Protein AF-U3QCD6-F1 (afdb_monomer)

Secondary structure (DSSP, 8-state):
-HHHHHHHHHHHHHHHHHHHIIIIITGGGTTTTT----GGGHHHHHS-EETTS-HHHHHHHHHHHHHHHHHHHT-SSHHHHHHHHHHHHHHHHHHHHHTHHHHT-SEE-GGGS-HHHHHHHHHHHHHHHHHHHHHHHHHTT----HHHHHHHHHHHHHHHHHHHHHHHHT--

Sequence (172 aa):
MNLIKNFIISIFYIFFLCLIQISILNPLFFLLLGCYSYIYILFILIYPYNENENKFIFLFLSFLIGWVIDHCMNLGGIHAFSSTLSAFLRSKFLQFFDGKNFINRNDFSIYELPFLRKMLYIFSLVFIHHFCLLILEILKGAPLNRILLLRTIFSSIFTTILCIIYFFFKKN

Nearest PDB structures (foldseek):
  8c02-assembly1_A  TM=1.778E-01  e=8.328E+00  Homo sapiens

Structure (mmCIF, N/CA/C/O backbone):
data_AF-U3QCD6-F1
#
_entry.id   AF-U3QCD6-F1
#
loop_
_atom_site.group_PDB
_atom_site.id
_atom_site.type_symbol
_atom_site.label_atom_id
_atom_site.label_alt_id
_atom_site.label_comp_id
_atom_site.label_asym_id
_atom_site.label_entity_id
_atom_site.label_seq_id
_atom_site.pdbx_PDB_ins_code
_atom_site.Cartn_x
_atom_site.Cartn_y
_atom_site.Cartn_z
_atom_site.occupancy
_atom_site.B_iso_or_equiv
_atom_site.auth_seq_id
_atom_site.auth_comp_id
_atom_site.auth_asym_id
_atom_site.auth_atom_id
_atom_site.pdbx_PDB_model_num
ATOM 1 N N . MET A 1 1 ? -28.744 -0.052 7.959 1.00 48.56 1 MET A N 1
ATOM 2 C CA . MET A 1 1 ? -28.478 1.340 7.519 1.00 48.56 1 MET A CA 1
ATOM 3 C C . MET A 1 1 ? -26.996 1.735 7.612 1.00 48.56 1 MET A C 1
ATOM 5 O O . MET A 1 1 ? -26.518 2.404 6.706 1.00 48.56 1 MET A O 1
ATOM 9 N N . ASN A 1 2 ? -26.234 1.263 8.613 1.00 70.81 2 ASN A N 1
ATOM 10 C CA . ASN A 1 2 ? -24.800 1.592 8.753 1.00 70.81 2 ASN A CA 1
ATOM 11 C C . ASN A 1 2 ? -23.882 0.987 7.670 1.00 70.81 2 ASN A C 1
ATOM 13 O O . ASN A 1 2 ? -22.928 1.637 7.258 1.00 70.81 2 ASN A O 1
ATOM 17 N N . LEU A 1 3 ? -24.179 -0.214 7.158 1.00 73.06 3 LEU A N 1
ATOM 18 C CA . LEU A 1 3 ? -23.292 -0.901 6.205 1.00 73.06 3 LEU A CA 1
ATOM 19 C C . LEU A 1 3 ? -23.226 -0.205 4.834 1.00 73.06 3 LEU A C 1
ATOM 21 O O . LEU A 1 3 ? -22.137 0.044 4.329 1.00 73.06 3 LEU A O 1
ATOM 25 N N . ILE A 1 4 ? -24.378 0.179 4.269 1.00 80.88 4 ILE A N 1
ATOM 26 C CA . ILE A 1 4 ? -24.452 0.903 2.984 1.00 80.88 4 ILE A CA 1
ATOM 27 C C . ILE A 1 4 ? -23.740 2.256 3.093 1.00 80.88 4 ILE A C 1
ATOM 29 O O . ILE A 1 4 ? -22.954 2.616 2.222 1.00 80.88 4 ILE A O 1
ATOM 33 N N . LYS A 1 5 ? -23.953 2.979 4.200 1.00 85.12 5 LYS A N 1
ATOM 34 C CA . LYS A 1 5 ? -23.265 4.246 4.471 1.00 85.12 5 LYS A CA 1
ATOM 35 C C . LYS A 1 5 ? -21.741 4.061 4.514 1.00 85.12 5 LYS A C 1
ATOM 37 O O . LYS A 1 5 ? -21.028 4.791 3.833 1.00 85.12 5 LYS A O 1
ATOM 42 N N . ASN A 1 6 ? -21.246 3.068 5.256 1.00 84.81 6 ASN A N 1
ATOM 43 C CA . ASN A 1 6 ? -19.809 2.786 5.366 1.00 84.81 6 ASN A CA 1
ATOM 44 C C . ASN A 1 6 ? -19.195 2.364 4.023 1.00 84.81 6 ASN A C 1
ATOM 46 O O . ASN A 1 6 ? -18.070 2.750 3.703 1.00 84.81 6 ASN A O 1
ATOM 50 N N . PHE A 1 7 ? -19.946 1.617 3.215 1.00 87.19 7 PHE A N 1
ATOM 51 C CA . PHE A 1 7 ? -19.531 1.229 1.873 1.00 87.19 7 PHE A CA 1
ATOM 52 C C . PHE A 1 7 ? -19.389 2.442 0.942 1.00 87.19 7 PHE A C 1
ATOM 54 O O . PHE A 1 7 ? -18.355 2.599 0.297 1.00 87.19 7 PHE A O 1
ATOM 61 N N . ILE A 1 8 ? -20.370 3.351 0.935 1.00 90.31 8 ILE A N 1
ATOM 62 C CA . ILE A 1 8 ? -20.318 4.593 0.144 1.00 90.31 8 ILE A CA 1
ATOM 63 C C . ILE A 1 8 ? -19.135 5.471 0.574 1.00 90.31 8 ILE A C 1
ATOM 65 O O . ILE A 1 8 ? -18.397 5.968 -0.275 1.00 90.31 8 ILE A O 1
ATOM 69 N N . ILE A 1 9 ? -18.910 5.621 1.883 1.00 91.12 9 ILE A N 1
ATOM 70 C CA . ILE A 1 9 ? -17.753 6.360 2.415 1.00 91.12 9 ILE A CA 1
ATOM 71 C C . ILE A 1 9 ? -16.441 5.726 1.939 1.00 91.12 9 ILE A C 1
ATOM 73 O O . ILE A 1 9 ? -15.523 6.439 1.538 1.00 91.12 9 ILE A O 1
ATOM 77 N N . SER A 1 10 ? -16.360 4.393 1.940 1.00 92.56 10 SER A N 1
ATOM 78 C CA . SER A 1 10 ? -15.179 3.664 1.467 1.00 92.56 10 SER A CA 1
ATOM 79 C C . SER A 1 10 ? -14.920 3.911 -0.018 1.00 92.56 10 SER A C 1
ATOM 81 O O . SER A 1 10 ? -13.784 4.193 -0.387 1.00 92.56 10 SER A O 1
ATOM 83 N N . ILE A 1 11 ? -15.960 3.886 -0.859 1.00 93.69 11 ILE A N 1
ATOM 84 C CA . ILE A 1 11 ? -15.846 4.213 -2.290 1.00 93.69 11 ILE A CA 1
ATOM 85 C C . ILE A 1 11 ? -15.328 5.638 -2.483 1.00 93.69 11 ILE A C 1
ATOM 87 O O . ILE A 1 11 ? -14.413 5.856 -3.274 1.00 93.69 11 ILE A O 1
ATOM 91 N N . PHE A 1 12 ? -15.879 6.604 -1.747 1.00 94.12 12 PHE A N 1
ATOM 92 C CA . PHE A 1 12 ? -15.432 7.991 -1.836 1.00 94.12 12 PHE A CA 1
ATOM 93 C C . PHE A 1 12 ? -13.958 8.140 -1.433 1.00 94.12 12 PHE A C 1
ATOM 95 O O . PHE A 1 12 ? -13.192 8.840 -2.095 1.00 94.12 12 PHE A O 1
ATOM 102 N N . TYR A 1 13 ? -13.536 7.431 -0.384 1.00 92.94 13 TYR A N 1
ATOM 103 C CA . TYR A 1 13 ? -12.148 7.432 0.068 1.00 92.94 13 TYR A CA 1
ATOM 104 C C . TYR A 1 13 ? -11.198 6.797 -0.958 1.00 92.94 13 TYR A C 1
ATOM 106 O O . TYR A 1 13 ? -10.131 7.347 -1.227 1.00 92.94 13 TYR A O 1
ATOM 114 N N . ILE A 1 14 ? -11.605 5.679 -1.573 1.00 95.44 14 ILE A N 1
ATOM 115 C CA . ILE A 1 14 ? -10.884 5.044 -2.685 1.00 95.44 14 ILE A CA 1
ATOM 116 C C . ILE A 1 14 ? -10.717 6.038 -3.833 1.00 95.44 14 ILE A C 1
ATOM 118 O O . ILE A 1 14 ? -9.597 6.262 -4.284 1.00 95.44 14 ILE A O 1
ATOM 122 N N . PHE A 1 15 ? -11.807 6.675 -4.265 1.00 95.38 15 PHE A N 1
ATOM 123 C CA . PHE A 1 15 ? -11.787 7.644 -5.357 1.00 95.38 15 PHE A CA 1
ATOM 124 C C . PHE A 1 15 ? -10.806 8.794 -5.088 1.00 95.38 15 PHE A C 1
ATOM 126 O O . PHE A 1 15 ? -9.973 9.109 -5.937 1.00 95.38 15 PHE A O 1
ATOM 133 N N . PHE A 1 16 ? -10.844 9.375 -3.887 1.00 95.94 16 PHE A N 1
ATOM 134 C CA . PHE A 1 16 ? -9.946 10.466 -3.509 1.00 95.94 16 PHE A CA 1
ATOM 135 C C . PHE A 1 16 ? -8.473 10.034 -3.463 1.00 95.94 16 PHE A C 1
ATOM 137 O O . PHE A 1 16 ? -7.600 10.740 -3.970 1.00 95.94 16 PHE A O 1
ATOM 144 N N . LEU A 1 17 ? -8.182 8.854 -2.909 1.00 96.06 17 LEU A N 1
ATOM 145 C CA . LEU A 1 17 ? -6.824 8.309 -2.899 1.00 96.06 17 LEU A CA 1
ATOM 146 C C . LEU A 1 17 ? -6.308 8.016 -4.311 1.00 96.06 17 LEU A C 1
ATOM 148 O O . LEU A 1 17 ? -5.152 8.319 -4.602 1.00 96.06 17 LEU A O 1
ATOM 152 N N . CYS A 1 18 ? -7.148 7.470 -5.193 1.00 96.38 18 CYS A N 1
ATOM 153 C CA . CYS A 1 18 ? -6.799 7.263 -6.596 1.00 96.38 18 CYS A CA 1
ATOM 154 C C . CYS A 1 18 ? -6.502 8.593 -7.297 1.00 96.38 18 CYS A C 1
ATOM 156 O O . CYS A 1 18 ? -5.497 8.692 -7.996 1.00 96.38 18 CYS A O 1
ATOM 158 N N . LEU A 1 19 ? -7.311 9.632 -7.067 1.00 95.75 19 LEU A N 1
ATOM 159 C CA . LEU A 1 19 ? -7.066 10.963 -7.626 1.00 95.75 19 LEU A CA 1
ATOM 160 C C . LEU A 1 19 ? -5.714 11.532 -7.194 1.00 95.75 19 LEU A C 1
ATOM 162 O O . LEU A 1 19 ? -4.964 12.005 -8.048 1.00 95.75 19 LEU A O 1
ATOM 166 N N . ILE A 1 20 ? -5.379 11.456 -5.901 1.00 95.00 20 ILE A N 1
ATOM 167 C CA . ILE A 1 20 ? -4.070 11.893 -5.392 1.00 95.00 20 ILE A CA 1
ATOM 168 C C . ILE A 1 20 ? -2.950 11.072 -6.032 1.00 95.00 20 ILE A C 1
ATOM 170 O O . ILE A 1 20 ? -1.953 11.636 -6.489 1.00 95.00 20 ILE A O 1
ATOM 174 N N . GLN A 1 21 ? -3.111 9.749 -6.086 1.00 94.62 21 GLN A N 1
ATOM 175 C CA . GLN A 1 21 ? -2.117 8.853 -6.666 1.00 94.62 21 GLN A CA 1
ATOM 176 C C . GLN A 1 21 ? -1.821 9.224 -8.123 1.00 94.62 21 GLN A C 1
ATOM 178 O O . GLN A 1 21 ? -0.666 9.418 -8.490 1.00 94.62 21 GLN A O 1
ATOM 183 N N . ILE A 1 22 ? -2.863 9.351 -8.941 1.00 93.94 22 ILE A N 1
ATOM 184 C CA . ILE A 1 22 ? -2.735 9.533 -10.387 1.00 93.94 22 ILE A CA 1
ATOM 185 C C . ILE A 1 22 ? -2.326 10.967 -10.732 1.00 93.94 22 ILE A C 1
ATOM 187 O O . ILE A 1 22 ? -1.461 11.163 -11.580 1.00 93.94 22 ILE A O 1
ATOM 191 N N . SER A 1 23 ? -2.917 11.966 -10.073 1.00 92.50 23 SER A N 1
ATOM 192 C CA . SER A 1 23 ? -2.753 13.375 -10.461 1.00 92.50 23 SER A CA 1
ATOM 193 C C . SER A 1 23 ? -1.529 14.032 -9.830 1.00 92.50 23 SER A C 1
ATOM 195 O O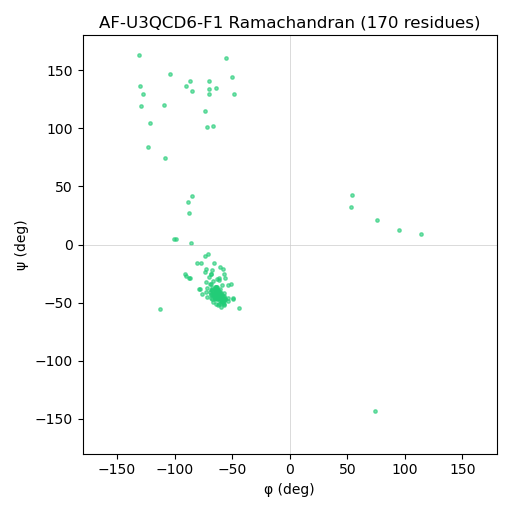 . SER A 1 23 ? -0.983 14.969 -10.402 1.00 92.50 23 SER A O 1
ATOM 197 N N . ILE A 1 24 ? -1.111 13.576 -8.643 1.00 92.19 24 ILE A N 1
ATOM 198 C CA . ILE A 1 24 ? -0.045 14.222 -7.866 1.00 92.19 24 ILE A CA 1
ATOM 199 C C . ILE A 1 24 ? 1.180 13.314 -7.791 1.00 92.19 24 ILE A C 1
ATOM 201 O O . ILE A 1 24 ? 2.271 13.723 -8.176 1.00 92.19 24 ILE A O 1
ATOM 205 N N . LEU A 1 25 ? 1.024 12.075 -7.319 1.00 91.31 25 LEU A N 1
ATOM 206 C CA . LEU A 1 25 ? 2.178 11.218 -7.020 1.00 91.31 25 LEU A CA 1
ATOM 207 C C . LEU A 1 25 ? 2.817 10.589 -8.256 1.00 91.31 25 LEU A C 1
ATOM 209 O O . LEU A 1 25 ? 4.041 10.515 -8.321 1.00 91.31 25 LEU A O 1
ATOM 213 N N . ASN A 1 26 ? 2.024 10.166 -9.240 1.00 89.38 26 ASN A N 1
ATOM 214 C CA . ASN A 1 26 ? 2.565 9.578 -10.463 1.00 89.38 26 ASN A CA 1
ATOM 215 C C . ASN A 1 26 ? 3.464 10.567 -11.239 1.00 89.38 26 ASN A C 1
ATOM 217 O O . ASN A 1 26 ? 4.579 10.175 -11.590 1.00 89.38 26 ASN A O 1
ATOM 221 N N . PRO A 1 27 ? 3.081 11.847 -11.448 1.00 88.88 27 PRO A N 1
ATOM 222 C CA . PRO A 1 27 ? 3.971 12.839 -12.059 1.00 88.88 27 PRO A CA 1
ATOM 223 C C . PRO A 1 27 ? 5.251 13.116 -11.258 1.00 88.88 27 PRO A C 1
ATOM 225 O O . PRO A 1 27 ? 6.292 13.412 -11.842 1.00 88.88 27 PRO A O 1
ATOM 228 N N . LEU A 1 28 ? 5.205 12.989 -9.927 1.00 85.75 28 LEU A N 1
ATOM 229 C CA . LEU A 1 28 ? 6.361 13.223 -9.052 1.00 85.75 28 LEU A CA 1
ATOM 230 C C . LEU A 1 28 ? 7.446 12.139 -9.155 1.00 85.75 28 LEU A C 1
ATOM 232 O O . LEU A 1 28 ? 8.536 12.336 -8.619 1.00 85.75 28 LEU A O 1
ATOM 236 N N . PHE A 1 29 ? 7.197 11.033 -9.865 1.00 82.25 29 PHE A N 1
ATOM 237 C CA . PHE A 1 29 ? 8.159 9.943 -10.051 1.00 82.25 29 PHE A CA 1
ATOM 238 C C . PHE A 1 29 ? 9.552 10.429 -10.488 1.00 82.25 29 PHE A C 1
ATOM 240 O O . PHE A 1 29 ? 10.563 10.012 -9.922 1.00 82.25 29 PHE A O 1
ATOM 247 N N . PHE A 1 30 ? 9.611 11.338 -11.468 1.00 70.44 30 PHE A N 1
ATOM 248 C CA . PHE A 1 30 ? 10.882 11.860 -11.979 1.00 70.44 30 PHE A CA 1
ATOM 249 C C . PHE A 1 30 ? 11.609 12.729 -10.942 1.00 70.44 30 PHE A C 1
ATOM 251 O O . PHE A 1 30 ? 12.824 12.625 -10.788 1.00 70.44 30 PHE A O 1
ATOM 258 N N . LEU A 1 31 ? 10.861 13.536 -10.182 1.00 74.12 31 LEU A N 1
ATOM 259 C CA . LEU A 1 31 ? 11.413 14.392 -9.129 1.00 74.12 31 LEU A CA 1
ATOM 260 C C . LEU A 1 31 ? 11.994 13.570 -7.966 1.00 74.12 31 LEU A C 1
ATOM 262 O O . LEU A 1 31 ? 12.966 13.979 -7.341 1.00 74.12 31 LEU A O 1
ATOM 266 N N . LEU A 1 32 ? 11.428 12.391 -7.697 1.00 76.94 32 LEU A N 1
ATOM 267 C CA . LEU A 1 32 ? 11.811 11.512 -6.590 1.00 76.94 32 LEU A CA 1
ATOM 268 C C . LEU A 1 32 ? 12.954 10.535 -6.914 1.00 76.94 32 LEU A C 1
ATOM 270 O O . LEU A 1 32 ? 13.034 9.452 -6.330 1.00 76.94 32 LEU A O 1
ATOM 274 N N . LEU A 1 33 ? 13.835 10.887 -7.856 1.00 71.69 33 LEU A N 1
ATOM 275 C CA . LEU A 1 33 ? 14.936 10.025 -8.312 1.00 71.69 33 LEU A CA 1
ATOM 276 C C . LEU A 1 33 ? 14.440 8.631 -8.759 1.00 71.69 33 LEU A C 1
ATOM 278 O O . LEU A 1 33 ? 15.120 7.619 -8.588 1.00 71.69 33 LEU A O 1
ATOM 282 N N . GLY A 1 34 ? 13.226 8.564 -9.309 1.00 73.06 34 GLY A N 1
ATOM 283 C CA . GLY A 1 34 ? 12.614 7.315 -9.741 1.00 73.06 34 GLY A CA 1
ATOM 284 C C . GLY A 1 34 ? 12.074 6.441 -8.607 1.00 73.06 34 GLY A C 1
ATOM 285 O O . GLY A 1 34 ? 11.910 5.245 -8.816 1.00 73.06 34 GLY A O 1
ATOM 286 N N . CYS A 1 35 ? 11.797 6.977 -7.416 1.00 78.56 35 CYS A N 1
ATOM 287 C CA . CYS A 1 35 ? 11.041 6.255 -6.388 1.00 78.56 35 CYS A CA 1
ATOM 288 C C . CYS A 1 35 ? 9.534 6.422 -6.614 1.00 78.56 35 CYS A C 1
ATOM 290 O O . CYS A 1 35 ? 9.040 7.534 -6.793 1.00 78.56 35 CYS A O 1
ATOM 292 N N . TYR A 1 36 ? 8.790 5.318 -6.566 1.00 83.25 36 TYR A N 1
ATOM 293 C CA . TYR A 1 36 ? 7.333 5.355 -6.639 1.00 83.25 36 TYR A CA 1
ATOM 294 C C . TYR A 1 36 ? 6.729 5.472 -5.244 1.00 83.25 36 TYR A C 1
ATOM 296 O O . TYR A 1 36 ? 7.110 4.752 -4.324 1.00 83.25 36 TYR A O 1
ATOM 304 N N . SER A 1 37 ? 5.731 6.340 -5.104 1.00 87.94 37 SER A N 1
ATOM 305 C CA . SER A 1 37 ? 4.919 6.418 -3.897 1.00 87.94 37 SER A CA 1
ATOM 306 C C . SER A 1 37 ? 3.518 5.898 -4.171 1.00 87.94 37 SER A C 1
ATOM 308 O O . SER A 1 37 ? 2.823 6.458 -5.013 1.00 87.94 37 SER A O 1
ATOM 310 N N . TYR A 1 38 ? 3.101 4.852 -3.463 1.00 93.25 38 TYR A N 1
ATOM 311 C CA . TYR A 1 38 ? 1.785 4.227 -3.583 1.00 93.25 38 TYR A CA 1
ATOM 312 C C . TYR A 1 38 ? 0.919 4.525 -2.357 1.00 93.25 38 TYR A C 1
ATOM 314 O O . TYR A 1 38 ? 0.697 3.678 -1.493 1.00 93.25 38 TYR A O 1
ATOM 322 N N . ILE A 1 39 ? 0.430 5.765 -2.274 1.00 93.94 39 ILE A N 1
ATOM 323 C CA . ILE A 1 39 ? -0.299 6.278 -1.104 1.00 93.94 39 ILE A CA 1
ATOM 324 C C . ILE A 1 39 ? -1.657 5.611 -0.908 1.00 93.94 39 ILE A C 1
ATOM 326 O O . ILE A 1 39 ? -2.183 5.595 0.201 1.00 93.94 39 ILE A O 1
ATOM 330 N N . TYR A 1 40 ? -2.222 5.028 -1.966 1.00 95.31 40 TYR A N 1
ATOM 331 C CA . TYR A 1 40 ? -3.520 4.364 -1.914 1.00 95.31 40 TYR A CA 1
ATOM 332 C C . TYR A 1 40 ? -3.543 3.180 -0.929 1.00 95.31 40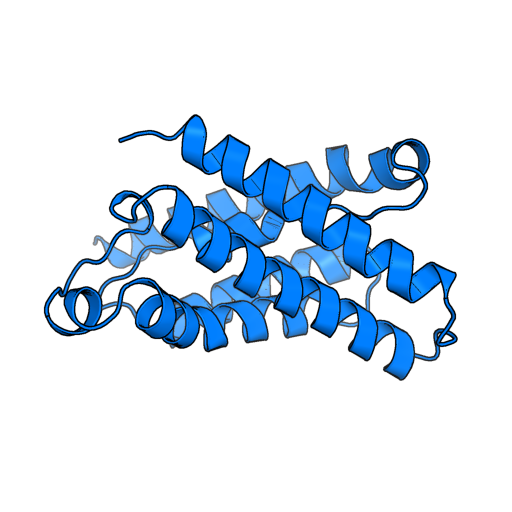 TYR A C 1
ATOM 334 O O . TYR A 1 40 ? -4.614 2.807 -0.451 1.00 95.31 40 TYR A O 1
ATOM 342 N N . ILE A 1 41 ? -2.379 2.633 -0.541 1.00 96.44 41 ILE A N 1
ATOM 343 C CA . ILE A 1 41 ? -2.272 1.637 0.535 1.00 96.44 41 ILE A CA 1
ATOM 344 C C . ILE A 1 41 ? -2.821 2.152 1.878 1.00 96.44 41 ILE A C 1
ATOM 346 O O . ILE A 1 41 ? -3.228 1.356 2.725 1.00 96.44 41 ILE A O 1
ATOM 350 N N . LEU A 1 42 ? -2.921 3.475 2.064 1.00 95.06 42 LEU A N 1
ATOM 351 C CA . LEU A 1 42 ? -3.603 4.074 3.210 1.00 95.06 42 LEU A CA 1
ATOM 352 C C . LEU A 1 42 ? -5.026 3.552 3.373 1.00 95.06 42 LEU A C 1
ATOM 354 O O . LEU A 1 42 ? -5.446 3.363 4.509 1.00 95.06 42 LEU A O 1
ATOM 358 N N . PHE A 1 43 ? -5.750 3.263 2.286 1.00 95.44 43 PHE A N 1
ATOM 359 C CA . PHE A 1 43 ? -7.082 2.667 2.384 1.00 95.44 43 PHE A CA 1
ATOM 360 C C . PHE A 1 43 ? -7.055 1.388 3.230 1.00 95.44 43 PHE A C 1
ATOM 362 O O . PHE A 1 43 ? -7.824 1.259 4.174 1.00 95.44 43 PHE A O 1
ATOM 369 N N . ILE A 1 44 ? -6.107 0.491 2.953 1.00 95.25 44 ILE A N 1
ATOM 370 C CA . ILE A 1 44 ? -5.933 -0.783 3.664 1.00 95.25 44 ILE A CA 1
ATOM 371 C C . ILE A 1 44 ? -5.552 -0.547 5.127 1.00 95.25 44 ILE A C 1
ATOM 373 O O . ILE A 1 44 ? -6.009 -1.271 6.010 1.00 95.25 44 ILE A O 1
ATOM 377 N N . LEU A 1 45 ? -4.715 0.459 5.389 1.00 93.19 45 LEU A N 1
ATOM 378 C CA . LEU A 1 45 ? -4.290 0.807 6.742 1.00 93.19 45 LEU A CA 1
ATOM 379 C C . LEU A 1 45 ? -5.414 1.451 7.557 1.00 93.19 45 LEU A C 1
ATOM 381 O O . LEU A 1 45 ? -5.490 1.214 8.748 1.00 93.19 45 LEU A O 1
ATOM 385 N N . ILE A 1 46 ? -6.265 2.277 6.961 1.00 90.06 46 ILE A N 1
ATOM 386 C CA . ILE A 1 46 ? -7.278 3.054 7.693 1.00 90.06 46 ILE A CA 1
ATOM 387 C C . ILE A 1 46 ? -8.592 2.303 7.805 1.00 90.06 46 ILE A C 1
ATOM 389 O O . ILE A 1 46 ? -9.367 2.598 8.716 1.00 90.06 46 ILE A O 1
ATOM 393 N N . TYR A 1 47 ? -8.857 1.383 6.873 1.00 88.81 47 TYR A N 1
ATOM 394 C CA . TYR A 1 47 ? -10.090 0.618 6.874 1.00 88.81 47 TYR A CA 1
ATOM 395 C C . TYR A 1 47 ? -10.328 0.054 8.278 1.00 88.81 47 TYR A C 1
ATOM 397 O O . TYR A 1 47 ? -9.384 -0.507 8.860 1.00 88.81 47 TYR A O 1
ATOM 405 N N . PRO A 1 48 ? -11.536 0.262 8.835 1.00 81.75 48 PRO A N 1
ATOM 406 C CA . PRO A 1 48 ? -11.806 -0.072 10.220 1.00 81.75 48 PRO A CA 1
ATOM 407 C C . PRO A 1 48 ? -11.491 -1.545 10.517 1.00 81.75 48 PRO A C 1
ATOM 409 O O . PRO A 1 48 ? -11.239 -2.372 9.634 1.00 81.75 48 PRO A O 1
ATOM 412 N N . TYR A 1 49 ? -11.320 -1.843 11.797 1.00 77.38 49 TYR A N 1
ATOM 413 C CA . TYR A 1 49 ? -11.181 -3.213 12.248 1.00 77.38 49 TYR A CA 1
ATOM 414 C C . TYR A 1 49 ? -12.300 -3.475 13.241 1.00 77.38 49 TYR A C 1
ATOM 416 O O . TYR A 1 49 ? -12.267 -2.993 14.370 1.00 77.38 49 TYR A O 1
ATOM 424 N N . ASN A 1 50 ? -13.301 -4.213 12.784 1.00 72.88 50 ASN A N 1
ATOM 425 C CA . ASN A 1 50 ? -14.409 -4.664 13.607 1.00 72.88 50 ASN A CA 1
ATOM 426 C C . ASN A 1 50 ? -14.585 -6.167 13.392 1.00 72.88 50 ASN A C 1
ATOM 428 O O . ASN A 1 50 ? -1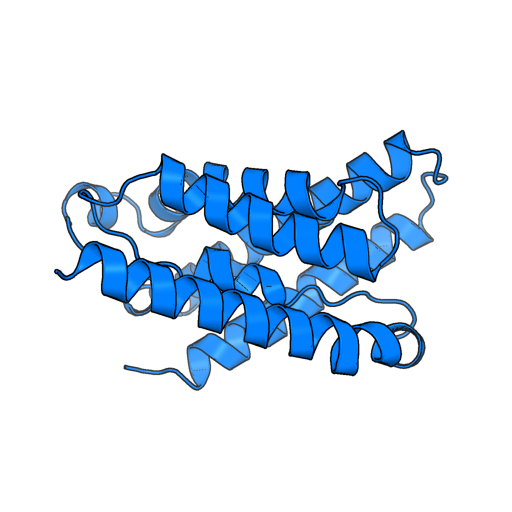4.551 -6.638 12.255 1.00 72.88 50 ASN A O 1
ATOM 432 N N . GLU A 1 51 ? -14.791 -6.929 14.462 1.00 63.06 51 GLU A N 1
ATOM 433 C CA . GLU A 1 51 ? -15.051 -8.372 14.371 1.00 63.06 51 GLU A CA 1
ATOM 434 C C . GLU A 1 51 ? -16.259 -8.717 13.485 1.00 63.06 51 GLU A C 1
ATOM 436 O O . GLU A 1 51 ? -16.277 -9.763 12.838 1.00 63.06 51 GLU A O 1
ATOM 441 N N . ASN A 1 52 ? -17.238 -7.812 13.392 1.00 62.12 52 ASN A N 1
ATOM 442 C CA . ASN A 1 52 ? -18.430 -7.975 12.559 1.00 62.12 52 ASN A CA 1
ATOM 443 C C . ASN A 1 52 ? -18.232 -7.519 11.103 1.00 62.12 52 ASN A C 1
ATOM 445 O O . ASN A 1 52 ? -19.180 -7.536 10.311 1.00 62.12 52 ASN A O 1
ATOM 449 N N . GLU A 1 53 ? -17.036 -7.064 10.723 1.00 70.69 53 GLU A N 1
ATOM 450 C CA . GLU A 1 53 ? -16.779 -6.665 9.345 1.00 70.69 53 GLU A CA 1
ATOM 451 C C . GLU A 1 53 ? -16.753 -7.857 8.400 1.00 70.69 53 GLU A C 1
ATOM 453 O O . GLU A 1 53 ? -16.065 -8.862 8.591 1.00 70.69 53 GLU A O 1
ATOM 458 N N . ASN A 1 54 ? -17.442 -7.687 7.276 1.00 85.00 54 ASN A N 1
ATOM 459 C CA . ASN A 1 54 ? -17.369 -8.651 6.202 1.00 85.00 54 ASN A CA 1
ATOM 460 C C . ASN A 1 54 ? -15.997 -8.561 5.511 1.00 85.00 54 ASN A C 1
ATOM 462 O O . ASN A 1 54 ? -15.760 -7.702 4.656 1.00 85.00 54 ASN A O 1
ATOM 466 N N . LYS A 1 55 ? -15.106 -9.495 5.858 1.00 87.56 55 LYS A N 1
ATOM 467 C CA . LYS A 1 55 ? -13.765 -9.637 5.271 1.00 87.56 55 LYS A CA 1
ATOM 468 C C . LYS A 1 55 ? -13.790 -9.681 3.742 1.00 87.56 55 LYS A C 1
ATOM 470 O O . LYS A 1 55 ? -12.869 -9.167 3.110 1.00 87.56 55 LYS A O 1
ATOM 475 N N . PHE A 1 56 ? -14.833 -10.260 3.145 1.00 90.81 56 PHE A N 1
ATOM 476 C CA . PHE A 1 56 ? -14.981 -10.309 1.693 1.00 90.81 56 PHE A CA 1
ATOM 477 C C . PHE A 1 56 ? -15.129 -8.906 1.094 1.00 90.81 56 PHE A C 1
ATOM 479 O O . PHE A 1 56 ? -14.438 -8.581 0.135 1.00 90.81 56 PHE A O 1
ATOM 486 N N . ILE A 1 57 ? -15.960 -8.048 1.699 1.00 92.31 57 ILE A N 1
ATOM 487 C CA . ILE A 1 57 ? -16.158 -6.662 1.246 1.00 92.31 57 ILE A CA 1
ATOM 488 C C . ILE A 1 57 ? -14.847 -5.878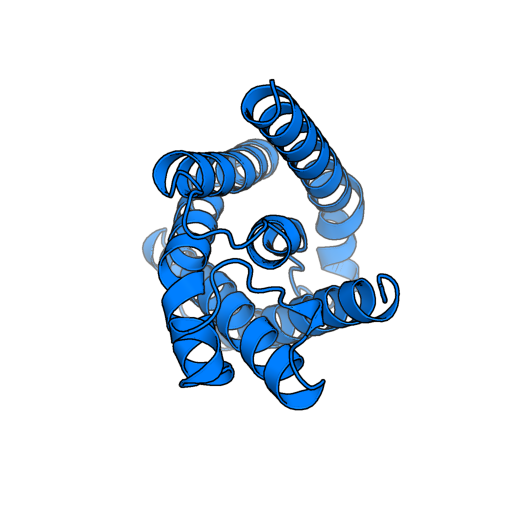 1.347 1.00 92.31 57 ILE A C 1
ATOM 490 O O . ILE A 1 57 ? -14.476 -5.185 0.404 1.00 92.31 57 ILE A O 1
ATOM 494 N N . PHE A 1 58 ? -14.108 -6.030 2.449 1.00 93.00 58 PHE A N 1
ATOM 495 C CA . PHE A 1 58 ? -12.814 -5.368 2.628 1.00 93.00 58 PHE A CA 1
ATOM 496 C C . PHE A 1 58 ? -11.775 -5.796 1.578 1.00 93.00 58 PHE A C 1
ATOM 498 O O . PHE A 1 58 ? -11.098 -4.948 0.990 1.00 93.00 58 PHE A O 1
ATOM 505 N N . LEU A 1 59 ? -11.659 -7.101 1.314 1.00 96.06 59 LEU A N 1
ATOM 506 C CA . LEU A 1 59 ? -10.759 -7.624 0.284 1.00 96.06 59 LEU A CA 1
ATOM 507 C C . LEU A 1 59 ? -11.180 -7.159 -1.111 1.00 96.06 59 LEU A C 1
ATOM 509 O O . LEU A 1 59 ? -10.328 -6.742 -1.887 1.00 96.06 59 LEU A O 1
ATOM 513 N N . PHE A 1 60 ? -12.481 -7.161 -1.406 1.00 96.31 60 PHE A N 1
ATOM 514 C CA . PHE A 1 60 ? -13.011 -6.687 -2.680 1.00 96.31 60 PHE A CA 1
ATOM 515 C C . PHE A 1 60 ? -12.754 -5.190 -2.899 1.00 96.31 60 PHE A C 1
ATOM 517 O O . PHE A 1 60 ? -12.301 -4.796 -3.967 1.00 96.31 60 PHE A O 1
ATOM 524 N N . LEU A 1 61 ? -12.964 -4.349 -1.882 1.00 96.44 61 LEU A N 1
ATOM 525 C CA . LEU A 1 61 ? -12.628 -2.922 -1.941 1.00 96.44 61 LEU A CA 1
ATOM 526 C C . LEU A 1 61 ? -11.119 -2.700 -2.127 1.00 96.44 61 LEU A C 1
ATOM 528 O O . LEU A 1 61 ? -10.708 -1.822 -2.883 1.00 96.44 61 LEU A O 1
ATOM 532 N N . SER A 1 62 ? -10.294 -3.519 -1.467 1.00 97.62 62 SER A N 1
ATOM 533 C CA . SER A 1 62 ? -8.832 -3.479 -1.601 1.00 97.62 62 SER A CA 1
ATOM 534 C C . SER A 1 62 ? -8.371 -3.911 -2.996 1.00 97.62 62 SER A C 1
ATOM 536 O O . SER A 1 62 ? -7.455 -3.311 -3.556 1.00 97.62 62 SER A O 1
ATOM 538 N N . PHE A 1 63 ? -9.027 -4.904 -3.593 1.00 98.12 63 PHE A N 1
ATOM 539 C CA . PHE A 1 63 ? -8.849 -5.258 -4.999 1.00 98.12 63 PHE A CA 1
ATOM 540 C C . PHE A 1 63 ? -9.248 -4.091 -5.910 1.00 98.12 63 PHE A C 1
ATOM 542 O O . PHE A 1 63 ? -8.475 -3.711 -6.783 1.00 98.12 63 PHE A O 1
ATOM 549 N N . LEU A 1 64 ? -10.413 -3.480 -5.668 1.00 97.81 64 LEU A N 1
ATOM 550 C CA . LEU A 1 64 ? -10.975 -2.416 -6.502 1.00 97.81 64 LEU A CA 1
ATOM 551 C C . LEU A 1 64 ? -10.059 -1.190 -6.566 1.00 97.81 64 LEU A C 1
ATOM 553 O O . LEU A 1 64 ? -9.797 -0.696 -7.659 1.00 97.81 64 LEU A O 1
ATOM 557 N N . ILE A 1 65 ? -9.512 -0.733 -5.433 1.00 97.88 65 ILE A N 1
ATOM 558 C CA . ILE A 1 65 ? -8.554 0.384 -5.440 1.00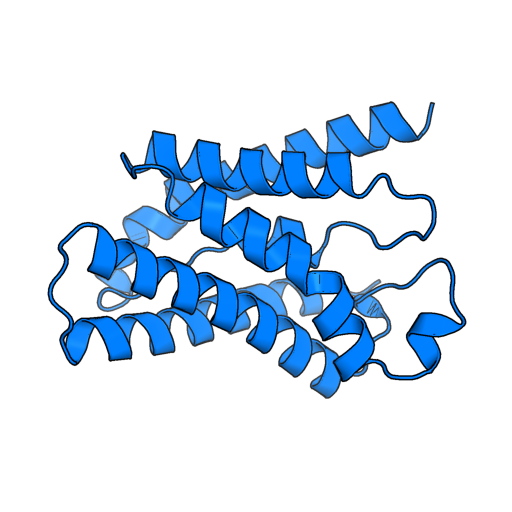 97.88 65 ILE A CA 1
ATOM 559 C C . ILE A 1 65 ? -7.306 0.057 -6.268 1.00 97.88 65 ILE A C 1
ATOM 561 O O . ILE A 1 65 ? -6.876 0.887 -7.063 1.00 97.88 65 ILE A O 1
ATOM 565 N N . GLY A 1 66 ? -6.757 -1.156 -6.150 1.00 97.69 66 GLY A N 1
ATOM 566 C CA . GLY A 1 66 ? -5.605 -1.574 -6.951 1.00 97.69 66 GLY A CA 1
ATOM 567 C C . GLY A 1 66 ? -5.943 -1.709 -8.439 1.00 97.69 66 GLY A C 1
ATOM 568 O O . GLY A 1 66 ? -5.171 -1.259 -9.276 1.00 97.69 66 GLY A O 1
ATOM 569 N N . TRP A 1 67 ? -7.127 -2.230 -8.768 1.00 97.50 67 TRP A N 1
ATOM 570 C CA . TRP A 1 67 ? -7.611 -2.362 -10.143 1.00 97.50 67 TRP A CA 1
ATOM 571 C C . TRP A 1 67 ? -7.786 -1.008 -10.840 1.00 97.50 67 TRP A C 1
ATOM 573 O O . TRP A 1 67 ? -7.398 -0.859 -11.996 1.00 97.50 67 TRP A O 1
ATOM 583 N N . VAL A 1 68 ? -8.305 0.003 -10.133 1.00 97.00 68 VAL A N 1
ATOM 584 C CA . VAL A 1 68 ? -8.402 1.372 -10.665 1.00 97.00 68 VAL A CA 1
ATOM 585 C C . VAL A 1 68 ? -7.011 1.932 -10.971 1.00 97.00 68 VAL A C 1
ATOM 587 O O . VAL A 1 68 ? -6.803 2.487 -12.048 1.00 97.00 68 VAL A O 1
ATOM 590 N N . ILE A 1 69 ? -6.044 1.754 -10.064 1.00 97.12 69 ILE A N 1
ATOM 591 C CA . ILE A 1 69 ? -4.659 2.190 -10.297 1.00 97.12 69 ILE A CA 1
ATOM 592 C C . ILE A 1 69 ? -4.043 1.462 -11.493 1.00 97.12 69 ILE A C 1
ATOM 594 O O . ILE A 1 69 ? -3.450 2.111 -12.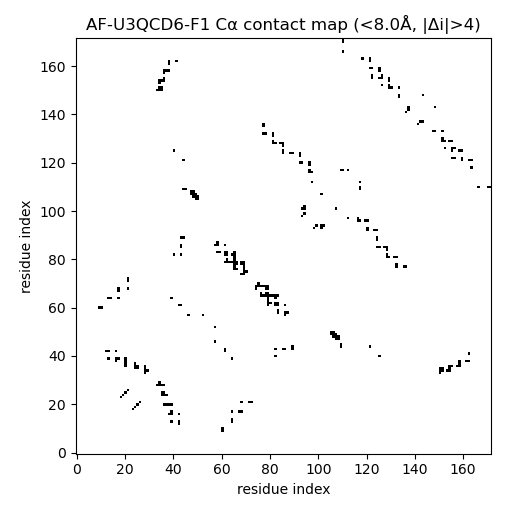352 1.00 97.12 69 ILE A O 1
ATOM 598 N N . ASP A 1 70 ? -4.226 0.145 -11.580 1.00 96.25 70 ASP A N 1
ATOM 599 C CA . ASP A 1 70 ? -3.757 -0.657 -12.707 1.00 96.25 70 ASP A CA 1
ATOM 600 C C . ASP A 1 70 ? -4.321 -0.144 -14.036 1.00 96.25 70 ASP A C 1
ATOM 602 O O . ASP A 1 70 ? -3.565 0.079 -14.979 1.00 96.25 70 ASP A O 1
ATOM 606 N N . HIS A 1 71 ? -5.627 0.122 -14.104 1.00 95.25 71 HIS A N 1
ATOM 607 C CA . HIS A 1 71 ? -6.257 0.639 -15.315 1.00 95.25 71 HIS A CA 1
ATOM 608 C C . HIS A 1 71 ? -5.719 2.024 -15.700 1.00 95.25 71 HIS A C 1
ATOM 610 O O . HIS A 1 71 ? -5.371 2.254 -16.854 1.00 95.25 71 HIS A O 1
ATOM 616 N N . CYS A 1 72 ? -5.580 2.938 -14.736 1.00 94.19 72 CYS A N 1
ATOM 617 C CA . CYS A 1 72 ? -5.085 4.290 -14.998 1.00 94.19 72 CYS A CA 1
ATOM 618 C C . CYS A 1 72 ? -3.591 4.341 -15.356 1.00 94.19 72 CYS A C 1
ATOM 620 O O . CYS A 1 72 ? -3.162 5.254 -16.057 1.00 94.19 72 CYS A O 1
ATOM 622 N N . MET A 1 73 ? -2.792 3.387 -14.875 1.00 91.62 73 MET A N 1
ATOM 623 C CA . MET A 1 73 ? -1.351 3.300 -15.144 1.00 91.62 73 MET A CA 1
ATOM 624 C C . MET A 1 73 ? -1.003 2.297 -16.255 1.00 91.62 73 MET A C 1
ATOM 626 O O . MET A 1 73 ? 0.178 2.079 -16.525 1.00 91.62 73 MET A O 1
ATOM 630 N N . ASN A 1 74 ? -2.004 1.695 -16.908 1.00 90.94 74 ASN A N 1
ATOM 631 C CA . ASN A 1 74 ? -1.838 0.638 -17.912 1.00 90.94 74 ASN A CA 1
ATOM 632 C C . ASN A 1 74 ? -0.996 -0.555 -17.406 1.00 90.94 74 ASN A C 1
ATOM 634 O O . ASN A 1 74 ? -0.128 -1.092 -18.102 1.00 90.94 74 ASN A O 1
ATOM 638 N N . LEU A 1 75 ? -1.254 -0.977 -16.167 1.00 89.06 75 LEU A N 1
ATOM 639 C CA . LEU A 1 75 ? -0.631 -2.119 -15.505 1.00 89.06 75 LEU A CA 1
ATOM 640 C C . LEU A 1 75 ? -1.603 -3.309 -15.463 1.00 89.06 75 LEU A C 1
ATOM 642 O O . LEU A 1 75 ? -2.819 -3.167 -15.431 1.00 89.06 75 LEU A O 1
ATOM 646 N N . GLY A 1 76 ? -1.052 -4.520 -15.542 1.00 87.12 76 GLY A N 1
ATOM 647 C CA . GLY A 1 76 ? -1.809 -5.746 -15.830 1.00 87.12 76 GLY A CA 1
ATOM 648 C C . GLY A 1 76 ? -2.384 -6.447 -14.599 1.00 87.12 76 GLY A C 1
ATOM 649 O O . GLY A 1 76 ? -2.347 -7.671 -14.555 1.00 87.12 76 GLY A O 1
ATOM 650 N N . GLY A 1 77 ? -2.839 -5.707 -13.584 1.00 94.25 77 GLY A N 1
ATOM 651 C CA . GLY A 1 77 ? -3.342 -6.288 -12.327 1.00 94.25 77 GLY A CA 1
ATOM 652 C C . GLY A 1 77 ? -2.303 -6.385 -11.200 1.00 94.25 77 GLY A C 1
ATOM 653 O O . GLY A 1 77 ? -2.526 -7.083 -10.207 1.00 94.25 77 GLY A O 1
ATOM 654 N N . ILE A 1 78 ? -1.150 -5.726 -11.352 1.00 96.62 78 ILE A N 1
ATOM 655 C CA . ILE A 1 78 ? -0.035 -5.809 -10.399 1.00 96.62 78 ILE A CA 1
ATOM 656 C C . ILE A 1 78 ? -0.405 -5.115 -9.080 1.00 96.62 78 ILE A C 1
ATOM 658 O O . ILE A 1 78 ? -0.135 -5.640 -7.991 1.00 96.62 78 ILE A O 1
ATOM 662 N N . HIS A 1 79 ? -1.075 -3.966 -9.169 1.00 97.25 79 HIS A N 1
ATOM 663 C CA . HIS A 1 79 ? -1.542 -3.223 -8.005 1.00 97.25 79 HIS A CA 1
ATOM 664 C C . HIS A 1 79 ? -2.727 -3.918 -7.336 1.00 97.25 79 HIS A C 1
ATOM 666 O O . HIS A 1 79 ? -2.737 -4.021 -6.111 1.00 97.25 79 HIS A O 1
ATOM 672 N N . ALA A 1 80 ? -3.667 -4.455 -8.117 1.00 98.00 80 ALA A N 1
ATOM 673 C CA . ALA A 1 80 ? -4.834 -5.195 -7.644 1.00 98.00 80 ALA A CA 1
ATOM 674 C C . ALA A 1 80 ? -4.450 -6.429 -6.817 1.00 98.00 80 ALA A C 1
ATOM 676 O O . ALA A 1 80 ? -5.007 -6.663 -5.740 1.00 98.00 80 ALA A O 1
ATOM 677 N N . PHE A 1 81 ? -3.467 -7.210 -7.273 1.00 98.12 81 PHE A N 1
ATOM 678 C CA . PHE A 1 81 ? -2.966 -8.343 -6.497 1.00 98.12 81 PHE A CA 1
ATOM 679 C C . PHE A 1 81 ? -2.257 -7.876 -5.219 1.00 98.12 81 PHE A C 1
ATOM 681 O O . PHE A 1 81 ? -2.571 -8.345 -4.123 1.00 98.12 81 PHE A O 1
ATOM 688 N N . SER A 1 82 ? -1.336 -6.916 -5.341 1.00 97.81 82 SER A N 1
ATOM 689 C CA . SER A 1 82 ? -0.528 -6.448 -4.209 1.00 97.81 82 SER A CA 1
ATOM 690 C C . SER A 1 82 ? -1.381 -5.789 -3.120 1.00 97.81 82 SER A C 1
ATOM 692 O O . SER A 1 82 ? -1.111 -5.964 -1.933 1.00 97.81 82 SER A O 1
ATOM 694 N N . SER A 1 83 ? -2.434 -5.050 -3.483 1.00 98.00 83 SER A N 1
ATOM 695 C CA . SER A 1 83 ? -3.356 -4.428 -2.525 1.00 98.00 83 SER A CA 1
ATOM 696 C C . SER A 1 83 ? -4.191 -5.480 -1.794 1.00 98.00 83 SER A C 1
ATOM 698 O O . SER A 1 83 ? -4.324 -5.435 -0.570 1.00 98.00 83 SER A O 1
ATOM 700 N N . THR A 1 84 ? -4.691 -6.478 -2.522 1.00 98.12 84 THR A N 1
ATOM 701 C CA . THR A 1 84 ? -5.471 -7.582 -1.952 1.00 98.12 84 THR A CA 1
ATOM 702 C C . THR A 1 84 ? -4.625 -8.435 -1.003 1.00 98.12 84 THR A C 1
ATOM 704 O O . THR A 1 84 ? -5.084 -8.782 0.087 1.00 98.12 84 THR A O 1
ATOM 707 N N . LEU A 1 85 ? -3.369 -8.725 -1.363 1.00 98.12 85 LEU A N 1
ATOM 708 C CA . LEU A 1 85 ? -2.434 -9.460 -0.508 1.00 98.12 85 LEU A CA 1
ATOM 709 C C . LEU A 1 85 ? -2.130 -8.695 0.788 1.00 98.12 85 LEU A C 1
ATOM 711 O O . LEU A 1 85 ? -2.207 -9.270 1.877 1.00 98.12 85 LEU A O 1
ATOM 715 N N . SER A 1 86 ? -1.833 -7.396 0.693 1.00 97.50 86 SER A N 1
ATOM 716 C CA . SER A 1 86 ? -1.617 -6.543 1.867 1.00 97.50 86 SER A CA 1
ATOM 717 C C . SER A 1 86 ? -2.850 -6.514 2.776 1.00 97.50 86 SER A C 1
ATOM 719 O O . SER A 1 86 ? -2.724 -6.675 3.989 1.00 97.50 86 SER A O 1
ATOM 721 N N . ALA A 1 87 ? -4.053 -6.396 2.208 1.00 96.19 87 ALA A N 1
ATOM 722 C CA . ALA A 1 87 ? -5.303 -6.454 2.963 1.00 96.19 87 ALA A CA 1
ATOM 723 C C . ALA A 1 87 ? -5.516 -7.811 3.653 1.00 96.19 87 ALA A C 1
ATOM 725 O O . ALA A 1 87 ? -5.917 -7.864 4.818 1.00 96.19 87 ALA A O 1
ATOM 726 N N . PHE A 1 88 ? -5.191 -8.913 2.976 1.00 95.38 88 PHE A N 1
ATOM 727 C CA . PHE A 1 88 ? -5.281 -10.256 3.544 1.00 95.38 88 PHE A CA 1
ATOM 728 C C . PHE A 1 88 ? -4.330 -10.458 4.732 1.00 95.38 88 PHE A C 1
ATOM 730 O O . PHE A 1 88 ? -4.718 -11.045 5.746 1.00 95.38 88 PHE A O 1
ATOM 737 N N . LEU A 1 89 ? -3.097 -9.955 4.631 1.00 95.06 89 LEU A N 1
ATOM 738 C CA . LEU A 1 89 ? -2.081 -10.088 5.678 1.00 95.06 89 LEU A CA 1
ATOM 739 C C . LEU A 1 89 ? -2.240 -9.079 6.823 1.00 95.06 89 LEU A C 1
ATOM 741 O O . LEU A 1 89 ? -1.686 -9.304 7.900 1.00 95.06 89 LEU A O 1
ATOM 745 N N . ARG A 1 90 ? -3.033 -8.018 6.628 1.00 91.94 90 ARG A N 1
ATOM 746 C CA . ARG A 1 90 ? -3.292 -6.948 7.605 1.00 91.94 90 ARG A CA 1
ATOM 747 C C . ARG A 1 90 ? -3.546 -7.469 9.015 1.00 91.94 90 ARG A C 1
ATOM 749 O O . ARG A 1 90 ? -2.840 -7.087 9.941 1.00 91.94 90 ARG A O 1
ATOM 756 N N . SER A 1 91 ? -4.509 -8.380 9.170 1.00 87.25 91 SER A N 1
ATOM 757 C CA . SER A 1 91 ? -4.885 -8.906 10.490 1.00 87.25 91 SER A CA 1
ATOM 758 C C . SER A 1 91 ? -3.753 -9.700 11.152 1.00 87.25 91 SER A C 1
ATOM 760 O O . SER A 1 91 ? -3.558 -9.576 12.356 1.00 87.25 91 SER A O 1
ATOM 762 N N . LYS A 1 92 ? -2.954 -10.453 10.380 1.00 88.75 92 LYS A N 1
ATOM 763 C CA . LYS A 1 92 ? -1.809 -11.207 10.919 1.00 88.75 92 LYS A CA 1
ATOM 764 C C . LYS A 1 92 ? -0.717 -10.274 11.439 1.00 88.75 92 LYS A C 1
ATOM 766 O O . LYS A 1 92 ? -0.200 -10.497 12.529 1.00 88.75 92 LYS A O 1
ATOM 771 N N . PHE A 1 93 ? -0.391 -9.214 10.696 1.00 90.50 93 PHE A N 1
ATOM 772 C CA . PHE A 1 93 ? 0.577 -8.217 11.166 1.00 90.50 93 PHE A CA 1
ATOM 773 C C . PHE A 1 93 ? 0.086 -7.480 12.395 1.00 90.50 93 PHE A C 1
ATOM 775 O O . PHE A 1 93 ? 0.853 -7.223 13.316 1.00 90.50 93 PHE A O 1
ATOM 782 N N . LEU A 1 94 ? -1.198 -7.161 12.423 1.00 86.06 94 LEU A N 1
ATOM 783 C CA . LEU A 1 94 ? -1.771 -6.435 13.535 1.00 86.06 94 LEU A CA 1
ATOM 784 C C . LEU A 1 94 ? -1.756 -7.283 14.821 1.00 86.06 94 LEU A C 1
ATOM 786 O O . LEU A 1 94 ? -1.302 -6.797 15.853 1.00 86.06 94 LEU A O 1
ATOM 790 N N . GLN A 1 95 ? -2.092 -8.577 14.732 1.00 85.06 95 GLN A N 1
ATOM 791 C CA . GLN A 1 95 ? -1.902 -9.547 15.824 1.00 85.06 95 GLN A CA 1
ATOM 792 C C . GLN A 1 95 ? -0.445 -9.629 16.289 1.00 85.06 95 GLN A C 1
ATOM 794 O O . GLN A 1 95 ? -0.175 -9.680 17.487 1.00 85.06 95 GLN A O 1
ATOM 799 N N . PHE A 1 96 ? 0.501 -9.628 15.348 1.00 88.12 96 PHE A N 1
ATOM 800 C CA . PHE A 1 96 ? 1.926 -9.713 15.655 1.00 88.12 96 PHE A CA 1
ATOM 801 C C . PHE A 1 96 ? 2.440 -8.482 16.421 1.00 88.12 96 PHE A C 1
ATOM 803 O O . PHE A 1 96 ? 3.184 -8.631 17.388 1.00 88.12 96 PHE A O 1
ATOM 810 N N . PHE A 1 97 ? 2.035 -7.271 16.019 1.00 87.06 97 PHE A N 1
ATOM 811 C CA . PHE A 1 97 ? 2.533 -6.027 16.617 1.00 87.06 97 PHE A CA 1
ATOM 812 C C . PHE A 1 97 ? 1.758 -5.558 17.852 1.00 87.06 97 PHE A C 1
ATOM 814 O O . PHE A 1 97 ? 2.354 -4.903 18.709 1.00 87.06 97 PHE A O 1
ATOM 821 N N . ASP A 1 98 ? 0.465 -5.869 17.975 1.00 80.56 98 ASP A N 1
ATOM 822 C CA . ASP A 1 98 ? -0.319 -5.525 19.170 1.00 80.56 98 ASP A CA 1
ATOM 823 C C . ASP A 1 98 ? -0.283 -6.622 20.252 1.00 80.56 98 ASP A C 1
ATOM 825 O O . ASP A 1 98 ? -0.369 -6.341 21.451 1.00 80.56 98 ASP A O 1
ATOM 829 N N . GLY A 1 99 ? -0.075 -7.879 19.849 1.00 72.44 99 GLY A N 1
ATOM 830 C CA . GLY A 1 99 ? -0.023 -9.030 20.746 1.00 72.44 99 GLY A CA 1
ATOM 831 C C . GLY A 1 99 ? -1.404 -9.439 21.274 1.00 72.44 99 GLY A C 1
ATOM 832 O O . GLY A 1 99 ? -2.407 -9.385 20.566 1.00 72.44 99 GLY A O 1
ATOM 833 N N . LYS A 1 100 ? -1.469 -9.870 22.544 1.00 61.03 100 LYS A N 1
ATOM 834 C CA . LYS A 1 100 ? -2.695 -10.411 23.176 1.00 61.03 100 LYS A CA 1
ATOM 835 C C . LYS A 1 100 ? -3.827 -9.383 23.346 1.00 61.03 100 LYS A C 1
ATOM 837 O O . LYS A 1 100 ? -4.967 -9.781 23.554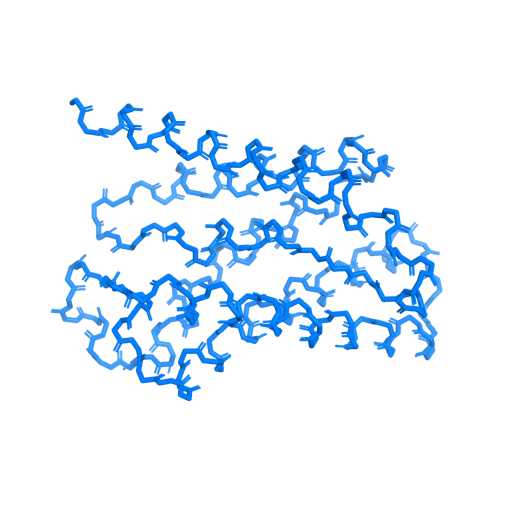 1.00 61.03 100 LYS A O 1
ATOM 842 N N . ASN A 1 101 ? -3.531 -8.086 23.241 1.00 63.62 101 ASN A N 1
ATOM 843 C CA . ASN A 1 101 ? -4.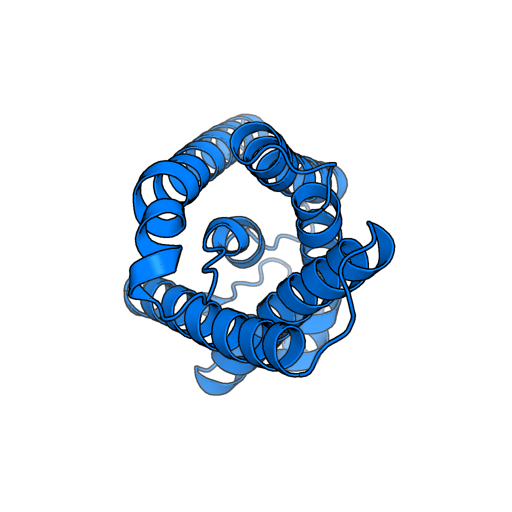516 -7.010 23.405 1.00 63.62 101 ASN A CA 1
ATOM 844 C C . ASN A 1 101 ? -5.497 -6.895 22.228 1.00 63.62 101 ASN A C 1
ATOM 846 O O . ASN A 1 101 ? -6.582 -6.344 22.411 1.00 63.62 101 ASN A O 1
ATOM 850 N N . PHE A 1 102 ? -5.127 -7.430 21.062 1.00 62.97 102 PHE A N 1
ATOM 851 C CA . PHE A 1 102 ? -5.972 -7.484 19.873 1.00 62.97 102 PHE A CA 1
ATOM 852 C C . PHE A 1 102 ? -7.012 -8.603 19.947 1.00 62.97 102 PHE A C 1
ATOM 854 O O . PHE A 1 102 ? -8.144 -8.422 19.531 1.00 62.97 102 PHE A O 1
ATOM 861 N N . ILE A 1 103 ? -6.635 -9.758 20.505 1.00 59.59 103 ILE A N 1
ATOM 862 C CA . ILE A 1 103 ? -7.496 -10.953 20.572 1.00 59.59 103 ILE A CA 1
ATOM 863 C C . ILE A 1 103 ? -8.688 -10.733 21.515 1.00 59.59 103 ILE A C 1
ATOM 865 O O . ILE A 1 103 ? -9.727 -11.361 21.357 1.00 59.59 103 ILE A O 1
ATOM 869 N N . ASN A 1 104 ? -8.538 -9.833 22.488 1.00 58.47 104 ASN A N 1
ATOM 870 C CA . ASN A 1 104 ? -9.531 -9.593 23.531 1.00 58.47 104 ASN A CA 1
ATOM 871 C C . ASN A 1 104 ? -10.393 -8.342 23.274 1.00 58.47 104 ASN A C 1
ATOM 873 O O . ASN A 1 104 ? -11.141 -7.944 24.168 1.00 58.47 104 ASN A O 1
ATOM 877 N N . ARG A 1 105 ? -10.245 -7.667 22.122 1.00 64.25 105 ARG A N 1
ATOM 878 C CA . ARG A 1 105 ? -10.947 -6.411 21.819 1.00 64.25 105 ARG A CA 1
ATOM 879 C C . ARG A 1 105 ? -11.640 -6.462 20.462 1.00 64.25 105 ARG A C 1
ATOM 881 O O . ARG A 1 105 ? -10.980 -6.534 19.432 1.00 64.25 105 ARG A O 1
ATOM 888 N N . ASN A 1 106 ? -12.963 -6.310 20.492 1.00 61.00 106 ASN A N 1
ATOM 889 C CA . ASN A 1 106 ? -13.820 -6.447 19.313 1.00 61.00 106 ASN A CA 1
ATOM 890 C C . ASN A 1 106 ? -13.716 -5.262 18.331 1.00 61.00 106 ASN A C 1
ATOM 892 O O . ASN A 1 106 ? -13.971 -5.426 17.138 1.00 61.00 106 ASN A O 1
ATOM 896 N N . ASP A 1 107 ? -13.302 -4.092 18.828 1.00 64.25 107 ASP A N 1
ATOM 897 C CA . ASP A 1 107 ? -13.124 -2.860 18.057 1.00 64.25 107 ASP A CA 1
ATOM 898 C C . ASP A 1 107 ? -11.681 -2.367 18.222 1.00 64.25 107 ASP A C 1
ATOM 900 O O . ASP A 1 107 ? -11.367 -1.550 19.088 1.00 64.25 107 ASP A O 1
ATOM 904 N N . PHE A 1 108 ? -10.767 -2.910 17.418 1.00 70.69 108 PHE A N 1
ATOM 905 C CA . PHE A 1 108 ? -9.377 -2.465 17.430 1.00 70.69 108 PHE A CA 1
ATOM 906 C C . PHE A 1 108 ? -9.179 -1.271 16.501 1.00 70.69 108 PHE A C 1
ATOM 908 O O . PHE A 1 108 ? -9.660 -1.227 15.371 1.00 70.69 108 PHE A O 1
ATOM 915 N N . SER A 1 109 ? -8.366 -0.320 16.941 1.00 73.81 109 SER A N 1
ATOM 916 C CA . SER A 1 109 ? -8.004 0.838 16.146 1.00 73.81 109 SER A CA 1
ATOM 917 C C . SER A 1 109 ? -6.492 0.992 16.096 1.00 73.81 109 SER A C 1
ATOM 919 O O . SER A 1 109 ? -5.819 1.044 17.123 1.00 73.81 109 SER A O 1
ATOM 921 N N . ILE A 1 110 ? -5.938 1.147 14.889 1.00 79.88 110 ILE A N 1
ATOM 922 C CA . ILE A 1 110 ? -4.503 1.428 14.706 1.00 79.88 110 ILE A CA 1
ATOM 923 C C . ILE A 1 110 ? -4.093 2.694 15.459 1.00 79.88 110 ILE A C 1
ATOM 925 O O . ILE A 1 110 ? -2.937 2.816 15.860 1.00 79.88 110 ILE A O 1
ATOM 929 N N . TYR A 1 111 ? -5.025 3.620 15.702 1.00 81.25 111 TYR A N 1
ATOM 930 C CA . TYR A 1 111 ? -4.768 4.835 16.463 1.00 81.25 111 TYR A CA 1
ATOM 931 C C . TYR A 1 111 ? -4.333 4.554 17.911 1.00 81.25 111 TYR A C 1
ATOM 933 O O . TYR A 1 111 ? -3.507 5.314 18.419 1.00 81.25 111 TYR A O 1
ATOM 941 N N . GLU A 1 112 ? -4.768 3.438 18.507 1.00 83.19 112 GLU A N 1
ATOM 942 C CA . GLU A 1 112 ? -4.427 3.013 19.875 1.00 83.19 112 GLU A CA 1
ATOM 943 C C . GLU A 1 112 ? -3.019 2.419 20.011 1.00 83.19 112 GLU A C 1
ATOM 945 O O . GLU A 1 112 ? -2.492 2.322 21.120 1.00 83.19 112 GLU A O 1
ATOM 950 N N . LEU A 1 113 ? -2.379 2.039 18.900 1.00 85.75 113 LEU A N 1
ATOM 951 C CA . LEU A 1 113 ? -1.024 1.498 18.944 1.00 85.75 113 LEU A CA 1
ATOM 952 C C . LEU A 1 113 ? -0.031 2.559 19.444 1.00 85.75 113 LEU A C 1
ATOM 954 O O . LEU A 1 113 ? -0.007 3.678 18.905 1.00 85.75 113 LEU A O 1
ATOM 958 N N . PRO A 1 114 ? 0.876 2.193 20.376 1.00 89.12 114 PRO A N 1
ATOM 959 C CA . PRO A 1 114 ? 2.054 2.990 20.687 1.00 89.12 114 PRO A CA 1
ATOM 960 C C . PRO A 1 114 ? 2.808 3.356 19.411 1.00 89.12 114 PRO A C 1
ATOM 962 O O . PRO A 1 114 ? 2.909 2.541 18.491 1.00 89.12 114 PRO A O 1
ATOM 965 N N . PHE A 1 115 ? 3.381 4.559 19.370 1.00 89.12 115 PHE A N 1
ATOM 966 C CA . PHE A 1 115 ? 4.004 5.118 18.167 1.00 89.12 115 PHE A CA 1
ATOM 967 C C . PHE A 1 115 ? 4.978 4.149 17.475 1.00 89.12 115 PHE A C 1
ATOM 969 O O . PHE A 1 115 ? 4.859 3.915 16.274 1.00 89.12 115 PHE A O 1
ATOM 976 N N . LEU A 1 116 ? 5.870 3.509 18.239 1.00 91.50 116 LEU A N 1
ATOM 977 C CA . LEU A 1 116 ? 6.840 2.558 17.692 1.00 91.50 116 LEU A CA 1
ATOM 978 C C . LEU A 1 116 ? 6.170 1.329 17.053 1.00 91.50 116 LEU A C 1
ATOM 980 O O . LEU A 1 116 ? 6.530 0.929 15.949 1.00 91.50 116 LEU A O 1
ATOM 984 N N . ARG A 1 117 ? 5.156 0.752 17.710 1.00 91.81 117 ARG A N 1
ATOM 985 C CA . ARG A 1 117 ? 4.416 -0.412 17.190 1.00 91.81 117 ARG A CA 1
ATOM 986 C C . ARG A 1 117 ? 3.600 -0.045 15.953 1.00 91.81 117 ARG A C 1
ATOM 988 O O . ARG A 1 117 ? 3.582 -0.801 14.989 1.00 91.81 117 ARG A O 1
ATOM 995 N N . LYS A 1 118 ? 2.988 1.143 15.954 1.00 91.56 118 LYS A N 1
ATOM 996 C CA . LYS A 1 118 ? 2.274 1.717 14.807 1.00 91.56 118 LYS A CA 1
ATOM 997 C C . LYS A 1 118 ? 3.201 1.872 13.602 1.00 91.56 118 LYS A C 1
ATOM 999 O O . LYS A 1 118 ? 2.848 1.432 12.513 1.00 91.56 118 LYS A O 1
ATOM 1004 N N . MET A 1 119 ? 4.394 2.439 13.799 1.00 93.88 119 MET A N 1
ATOM 1005 C CA . MET A 1 119 ? 5.397 2.572 12.739 1.00 93.88 119 MET A CA 1
ATOM 1006 C C . MET A 1 119 ? 5.812 1.217 12.164 1.00 93.88 119 MET A C 1
ATOM 1008 O O . MET A 1 119 ? 5.799 1.052 10.947 1.00 93.88 119 MET A O 1
ATOM 1012 N N . LEU A 1 120 ? 6.142 0.243 13.019 1.00 94.69 120 LEU A N 1
ATOM 1013 C CA . LEU A 1 120 ? 6.559 -1.092 12.578 1.00 94.69 120 LEU A CA 1
ATOM 1014 C C . LEU A 1 120 ? 5.445 -1.828 11.821 1.00 94.69 120 LEU A C 1
ATOM 1016 O O . LEU A 1 120 ? 5.705 -2.455 10.793 1.00 94.69 120 LEU A O 1
ATOM 1020 N N . TYR A 1 121 ? 4.202 -1.703 12.287 1.00 94.06 121 TYR A N 1
ATOM 1021 C CA . TYR A 1 121 ? 3.026 -2.245 11.613 1.00 94.06 121 TYR A CA 1
ATOM 1022 C C . TYR A 1 121 ? 2.824 -1.631 10.219 1.00 94.06 121 TYR A C 1
ATOM 1024 O O . TYR A 1 121 ? 2.706 -2.370 9.239 1.00 94.06 121 TYR A O 1
ATOM 1032 N N . ILE A 1 122 ? 2.836 -0.294 10.115 1.00 95.38 122 ILE A N 1
ATOM 1033 C CA . ILE A 1 122 ? 2.693 0.418 8.834 1.00 95.38 122 ILE A CA 1
ATOM 1034 C C . ILE A 1 122 ? 3.820 0.004 7.885 1.00 95.38 122 ILE A C 1
ATOM 1036 O O . ILE A 1 122 ? 3.544 -0.403 6.757 1.00 95.38 122 ILE A O 1
ATOM 1040 N N . PHE A 1 123 ? 5.071 0.052 8.351 1.00 96.31 123 PHE A N 1
ATOM 1041 C CA . PHE A 1 123 ? 6.235 -0.319 7.552 1.00 96.31 123 PHE A CA 1
ATOM 1042 C C . PHE A 1 123 ? 6.128 -1.750 7.019 1.00 96.31 123 PHE A C 1
ATOM 1044 O O . PHE A 1 123 ? 6.370 -1.975 5.841 1.00 96.31 123 PHE A O 1
ATOM 1051 N N . SER A 1 124 ? 5.705 -2.710 7.845 1.00 96.00 124 SER A N 1
ATOM 1052 C CA . SER A 1 124 ? 5.607 -4.119 7.437 1.00 96.00 124 SER A CA 1
ATOM 1053 C C . SER A 1 124 ? 4.595 -4.336 6.310 1.00 96.00 124 SER A C 1
ATOM 1055 O O . SER A 1 124 ? 4.881 -5.041 5.342 1.00 96.00 124 SER A O 1
ATOM 1057 N N . LEU A 1 125 ? 3.422 -3.701 6.400 1.00 96.25 125 LEU A N 1
ATOM 1058 C CA . LEU A 1 125 ? 2.396 -3.797 5.359 1.00 96.25 125 LEU A CA 1
ATOM 1059 C C . LEU A 1 125 ? 2.808 -3.106 4.061 1.00 96.25 125 LEU A C 1
ATOM 1061 O O . LEU A 1 125 ? 2.603 -3.660 2.979 1.00 96.25 125 LEU A O 1
ATOM 1065 N N . VAL A 1 126 ? 3.399 -1.917 4.174 1.00 97.56 126 VAL A N 1
ATOM 1066 C CA . VAL A 1 126 ? 3.922 -1.152 3.038 1.00 97.56 126 VAL A CA 1
ATOM 1067 C C . VAL A 1 126 ? 5.059 -1.908 2.358 1.00 97.56 126 VAL A C 1
ATOM 1069 O O . VAL A 1 126 ? 5.062 -2.046 1.137 1.00 97.56 126 VAL A O 1
ATOM 1072 N N . PHE A 1 127 ? 5.991 -2.460 3.131 1.00 96.56 127 PHE A N 1
ATOM 1073 C CA . PHE A 1 127 ? 7.099 -3.245 2.607 1.00 96.56 127 PHE A CA 1
ATOM 1074 C C . PHE A 1 127 ? 6.600 -4.448 1.808 1.00 96.56 127 PHE A C 1
ATOM 1076 O O . PHE A 1 127 ? 7.022 -4.635 0.673 1.00 96.56 127 PHE A O 1
ATOM 1083 N N . ILE A 1 128 ? 5.646 -5.216 2.341 1.00 96.88 128 ILE A N 1
ATOM 1084 C CA . ILE A 1 128 ? 5.067 -6.363 1.626 1.00 96.88 128 ILE A CA 1
ATOM 1085 C C . ILE A 1 128 ? 4.357 -5.949 0.352 1.00 96.88 128 ILE A C 1
ATOM 1087 O O . ILE A 1 128 ? 4.472 -6.638 -0.659 1.00 96.88 128 ILE A O 1
ATOM 1091 N N . HIS A 1 129 ? 3.652 -4.823 0.384 1.00 97.62 129 HIS A N 1
ATOM 1092 C CA . HIS A 1 129 ? 3.008 -4.297 -0.803 1.00 97.62 129 HIS A CA 1
ATOM 1093 C C . HIS A 1 129 ? 4.029 -4.013 -1.910 1.00 97.62 129 HIS A C 1
ATOM 1095 O O . HIS A 1 129 ? 3.916 -4.550 -3.007 1.00 97.62 129 HIS A O 1
ATOM 1101 N N . HIS A 1 130 ? 5.073 -3.236 -1.607 1.00 96.50 130 HIS A N 1
ATOM 1102 C CA . HIS A 1 130 ? 6.133 -2.906 -2.563 1.00 96.50 130 HIS A CA 1
ATOM 1103 C C . HIS A 1 130 ? 6.940 -4.128 -3.004 1.00 96.50 130 HIS A C 1
ATOM 1105 O O . HIS A 1 130 ? 7.293 -4.246 -4.174 1.00 96.50 130 HIS A O 1
ATOM 1111 N N . PHE A 1 131 ? 7.205 -5.055 -2.089 1.00 95.38 131 PHE A N 1
ATOM 1112 C CA . PHE A 1 131 ? 7.887 -6.303 -2.398 1.00 95.38 131 PHE A CA 1
ATOM 1113 C C . PHE A 1 131 ? 7.063 -7.176 -3.354 1.00 95.38 131 PHE A C 1
ATOM 1115 O O . PHE A 1 131 ? 7.607 -7.773 -4.279 1.00 95.38 131 PHE A O 1
ATOM 1122 N N . CYS A 1 132 ? 5.741 -7.199 -3.188 1.00 96.81 132 CYS A N 1
ATOM 1123 C CA . CYS A 1 132 ? 4.837 -7.879 -4.104 1.00 96.81 132 CYS A CA 1
ATOM 1124 C C . CYS A 1 132 ? 4.825 -7.226 -5.496 1.00 96.81 132 CYS A C 1
ATOM 1126 O O . CYS A 1 132 ? 4.921 -7.935 -6.498 1.00 96.81 132 CYS A O 1
ATOM 1128 N N . LEU A 1 133 ? 4.786 -5.888 -5.565 1.00 95.56 133 LEU A N 1
ATOM 1129 C CA . LEU A 1 133 ? 4.897 -5.153 -6.831 1.00 95.56 133 LEU A CA 1
ATOM 1130 C C . LEU A 1 133 ? 6.200 -5.507 -7.561 1.00 95.56 133 LEU A C 1
ATOM 1132 O O . LEU A 1 133 ? 6.165 -5.817 -8.747 1.00 95.56 133 LEU A O 1
ATOM 1136 N N . LEU A 1 134 ? 7.323 -5.539 -6.837 1.00 94.50 134 LEU A N 1
ATOM 1137 C CA . LEU A 1 134 ? 8.631 -5.939 -7.358 1.00 94.50 134 LEU A CA 1
ATOM 1138 C C . LEU A 1 134 ? 8.608 -7.358 -7.944 1.00 94.50 134 LEU A C 1
ATOM 1140 O O . LEU A 1 134 ? 9.064 -7.559 -9.068 1.00 94.50 134 LEU A O 1
ATOM 1144 N N . ILE A 1 135 ? 8.081 -8.339 -7.201 1.00 95.31 135 ILE A N 1
ATOM 1145 C CA . ILE A 1 135 ? 7.997 -9.731 -7.671 1.00 95.31 135 ILE A CA 1
ATOM 1146 C C . ILE A 1 135 ? 7.188 -9.809 -8.967 1.00 95.31 135 ILE A C 1
ATOM 1148 O O . ILE A 1 135 ? 7.623 -10.441 -9.927 1.00 95.31 135 ILE A O 1
ATOM 1152 N N . LEU A 1 136 ? 6.024 -9.160 -9.012 1.00 95.12 136 LEU A N 1
ATOM 1153 C CA . LEU A 1 136 ? 5.154 -9.195 -10.185 1.00 95.12 136 LEU A CA 1
ATOM 1154 C C . LEU A 1 136 ? 5.748 -8.440 -11.381 1.00 95.12 136 LEU A C 1
ATOM 1156 O O . LEU A 1 136 ? 5.567 -8.873 -12.517 1.00 95.12 136 LEU A O 1
ATOM 1160 N N . GLU A 1 137 ? 6.486 -7.353 -11.146 1.00 92.12 137 GLU A N 1
ATOM 1161 C CA . GLU A 1 137 ? 7.220 -6.632 -12.193 1.00 92.12 137 GLU A CA 1
ATOM 1162 C C . GLU A 1 137 ? 8.285 -7.545 -12.828 1.00 92.12 137 GLU A C 1
ATOM 1164 O O . GLU A 1 137 ? 8.372 -7.635 -14.054 1.00 92.12 137 GLU A O 1
ATOM 1169 N N . ILE A 1 138 ? 9.022 -8.307 -12.009 1.00 93.25 138 ILE A N 1
ATOM 1170 C CA . ILE A 1 138 ? 10.002 -9.298 -12.481 1.00 93.25 138 ILE A CA 1
ATOM 1171 C C . ILE A 1 138 ? 9.315 -10.432 -13.253 1.00 93.25 138 ILE A C 1
ATOM 1173 O O . ILE A 1 138 ? 9.756 -10.781 -14.346 1.00 93.25 138 ILE A O 1
ATOM 1177 N N . LEU A 1 139 ? 8.211 -10.983 -12.734 1.00 93.62 139 LEU A N 1
ATOM 1178 C CA . LEU A 1 139 ? 7.459 -12.056 -13.400 1.00 93.62 139 LEU A CA 1
ATOM 1179 C C . LEU A 1 139 ? 6.855 -11.616 -14.743 1.00 93.62 139 LEU A C 1
ATOM 1181 O O . LEU A 1 139 ? 6.723 -12.435 -15.649 1.00 93.62 139 LEU A O 1
ATOM 1185 N N . LYS A 1 140 ? 6.527 -10.327 -14.896 1.00 90.69 140 LYS A N 1
ATOM 1186 C CA . LYS A 1 140 ? 6.074 -9.735 -16.165 1.00 90.69 140 LYS A CA 1
ATOM 1187 C C . LYS A 1 140 ? 7.213 -9.569 -17.189 1.00 90.69 140 LYS A C 1
ATOM 1189 O O . LYS A 1 140 ? 6.939 -9.282 -18.352 1.00 90.69 140 LYS A O 1
ATOM 1194 N N . GLY A 1 141 ? 8.470 -9.763 -16.785 1.00 89.19 141 GLY A N 1
ATOM 1195 C CA . GLY A 1 141 ? 9.644 -9.723 -17.661 1.00 89.19 141 GLY A CA 1
ATOM 1196 C C . GLY A 1 141 ? 10.614 -8.574 -17.386 1.00 89.19 141 GLY A C 1
ATOM 1197 O O . GLY A 1 141 ? 11.537 -8.369 -18.174 1.00 89.19 141 GLY A O 1
ATOM 1198 N N . ALA A 1 142 ? 10.444 -7.811 -16.300 1.00 88.38 142 ALA A N 1
ATOM 1199 C CA . ALA A 1 142 ? 11.440 -6.815 -15.920 1.00 88.38 142 ALA A CA 1
ATOM 1200 C C . ALA A 1 142 ? 12.733 -7.487 -15.417 1.00 88.38 142 ALA A C 1
ATOM 1202 O O . ALA A 1 142 ? 12.677 -8.480 -14.686 1.00 88.38 142 ALA A O 1
ATOM 1203 N N . PRO A 1 143 ? 13.916 -6.948 -15.757 1.00 86.88 143 PRO A N 1
ATOM 1204 C CA . PRO A 1 143 ? 15.174 -7.520 -15.306 1.00 86.88 143 PRO A CA 1
ATOM 1205 C C . PRO A 1 143 ? 15.368 -7.298 -13.802 1.00 86.88 143 PRO A C 1
ATOM 1207 O O . PRO A 1 143 ? 15.315 -6.168 -13.311 1.00 86.88 143 PRO A O 1
ATOM 1210 N N . LEU A 1 144 ? 15.683 -8.372 -13.076 1.00 90.88 144 LEU A N 1
ATOM 1211 C CA . LEU A 1 144 ? 16.142 -8.281 -11.693 1.00 90.88 144 LEU A CA 1
ATOM 1212 C C . LEU A 1 144 ? 17.518 -7.597 -11.665 1.00 90.88 144 LEU A C 1
ATOM 1214 O O . LEU A 1 144 ? 18.539 -8.218 -11.954 1.00 90.88 144 LEU A O 1
ATOM 1218 N N . ASN A 1 145 ? 17.558 -6.318 -11.298 1.00 88.69 145 ASN A N 1
ATOM 1219 C CA . ASN A 1 145 ? 18.802 -5.564 -11.176 1.00 88.69 145 ASN A CA 1
ATOM 1220 C C . ASN A 1 145 ? 18.887 -4.798 -9.845 1.00 88.69 145 ASN A C 1
ATOM 1222 O O . ASN A 1 145 ? 17.898 -4.591 -9.137 1.00 88.69 145 ASN A O 1
ATOM 1226 N N . ARG A 1 146 ? 20.107 -4.368 -9.490 1.00 86.06 146 ARG A N 1
ATOM 1227 C CA . ARG A 1 146 ? 20.373 -3.639 -8.236 1.00 86.06 146 ARG A CA 1
ATOM 1228 C C . ARG A 1 146 ? 19.553 -2.348 -8.133 1.00 86.06 146 ARG A C 1
ATOM 1230 O O . ARG A 1 146 ? 19.121 -1.989 -7.043 1.00 86.06 146 ARG A O 1
ATOM 1237 N N . ILE A 1 147 ? 19.330 -1.672 -9.259 1.00 86.44 147 ILE A N 1
ATOM 1238 C CA . ILE A 1 147 ? 18.588 -0.408 -9.329 1.00 86.44 147 ILE A CA 1
ATOM 1239 C C . ILE A 1 147 ? 17.124 -0.628 -8.934 1.00 86.44 147 ILE A C 1
ATOM 1241 O O . ILE A 1 147 ? 16.605 0.101 -8.097 1.00 86.44 147 ILE A O 1
ATOM 1245 N N . LEU A 1 148 ? 16.481 -1.667 -9.468 1.00 86.75 148 LEU A N 1
ATOM 1246 C CA . LEU A 1 148 ? 15.095 -2.032 -9.186 1.00 86.75 148 LEU A CA 1
ATOM 1247 C C . LEU A 1 148 ? 14.889 -2.394 -7.706 1.00 86.75 148 LEU A C 1
ATOM 1249 O O . LEU A 1 148 ? 13.915 -1.960 -7.085 1.00 86.75 148 LEU A O 1
ATOM 1253 N N . LEU A 1 149 ? 15.830 -3.140 -7.119 1.00 88.12 149 LEU A N 1
ATOM 1254 C CA . LEU A 1 149 ? 15.801 -3.488 -5.696 1.00 88.12 149 LEU A CA 1
ATOM 1255 C C . LEU A 1 149 ? 15.917 -2.249 -4.804 1.00 88.12 149 LEU A C 1
ATOM 1257 O O . LEU A 1 149 ? 15.075 -2.038 -3.931 1.00 88.12 149 LEU A O 1
ATOM 1261 N N . LEU A 1 150 ? 16.922 -1.401 -5.049 1.00 89.94 150 LEU A N 1
ATOM 1262 C CA . LEU A 1 150 ? 17.111 -0.161 -4.293 1.00 89.94 150 LEU A CA 1
ATOM 1263 C C . LEU A 1 150 ? 15.899 0.759 -4.441 1.00 89.94 150 LEU A C 1
ATOM 1265 O O . LEU A 1 150 ? 15.382 1.250 -3.440 1.00 89.94 150 LEU A O 1
ATOM 1269 N N . ARG A 1 151 ? 15.386 0.915 -5.667 1.00 89.12 151 ARG A N 1
ATOM 1270 C CA . ARG A 1 151 ? 14.164 1.670 -5.955 1.00 89.12 151 ARG A CA 1
ATOM 1271 C C . ARG A 1 151 ? 12.997 1.182 -5.107 1.00 89.12 151 ARG A C 1
ATOM 1273 O O . ARG A 1 151 ? 12.304 2.004 -4.519 1.00 89.12 151 ARG A O 1
ATOM 1280 N N . THR A 1 152 ? 12.791 -0.129 -5.010 1.00 91.25 152 THR A N 1
ATOM 1281 C CA . THR A 1 152 ? 11.693 -0.719 -4.225 1.00 91.25 152 THR A CA 1
ATOM 1282 C C . THR A 1 152 ? 11.845 -0.426 -2.734 1.00 91.25 152 THR A C 1
ATOM 1284 O O . THR A 1 152 ? 10.879 -0.021 -2.089 1.00 91.25 152 THR A O 1
ATOM 1287 N N . ILE A 1 153 ? 13.060 -0.567 -2.193 1.00 92.12 153 ILE A N 1
ATOM 1288 C CA . ILE A 1 153 ? 13.351 -0.283 -0.782 1.00 92.12 153 ILE A CA 1
ATOM 1289 C C . ILE A 1 153 ? 13.096 1.197 -0.475 1.00 92.12 153 ILE A C 1
ATOM 1291 O O . ILE A 1 153 ? 12.313 1.502 0.424 1.00 92.12 153 ILE A O 1
ATOM 1295 N N . PHE A 1 154 ? 13.673 2.120 -1.248 1.00 91.75 154 PHE A N 1
ATOM 1296 C CA . PHE A 1 154 ? 13.468 3.557 -1.041 1.00 91.75 154 PHE A CA 1
ATOM 1297 C C . PHE A 1 154 ? 12.008 3.975 -1.234 1.00 91.75 154 PHE A C 1
ATOM 1299 O O . PHE A 1 154 ? 11.487 4.748 -0.432 1.00 91.75 154 PHE A O 1
ATOM 1306 N N . SER A 1 155 ? 11.326 3.400 -2.227 1.00 92.94 155 SER A N 1
ATOM 1307 C CA . SER A 1 155 ? 9.889 3.594 -2.444 1.00 92.94 155 SER A CA 1
ATOM 1308 C C . SER A 1 155 ? 9.084 3.186 -1.209 1.00 92.94 155 SER A C 1
ATOM 1310 O O . SER A 1 155 ? 8.290 3.982 -0.721 1.00 92.94 155 SER A O 1
ATOM 1312 N N . SER A 1 156 ? 9.361 2.004 -0.642 1.00 94.69 156 SER A N 1
ATOM 1313 C CA . SER A 1 156 ? 8.673 1.498 0.554 1.00 94.69 156 SER A CA 1
ATOM 1314 C C . SER A 1 156 ? 8.902 2.369 1.798 1.00 94.69 156 SER A C 1
ATOM 1316 O O . SER A 1 156 ? 7.988 2.574 2.601 1.00 94.69 156 SER A O 1
ATOM 1318 N N . ILE A 1 157 ? 10.107 2.924 1.958 1.00 94.06 157 ILE A N 1
ATOM 1319 C CA . ILE A 1 157 ? 10.430 3.849 3.050 1.00 94.06 157 ILE A CA 1
ATOM 1320 C C . ILE A 1 157 ? 9.656 5.154 2.859 1.00 94.06 157 ILE A C 1
ATOM 1322 O O . ILE A 1 157 ? 9.010 5.630 3.791 1.00 94.06 157 ILE A O 1
ATOM 1326 N N . PHE A 1 158 ? 9.667 5.707 1.646 1.00 92.94 158 PHE A N 1
ATOM 1327 C CA . PHE A 1 158 ? 8.991 6.963 1.344 1.00 92.94 158 PHE A CA 1
ATOM 1328 C C . PHE A 1 158 ? 7.470 6.872 1.545 1.00 92.94 158 PHE A C 1
ATOM 1330 O O . PHE A 1 158 ? 6.883 7.713 2.227 1.00 92.94 158 PHE A O 1
ATOM 1337 N N . THR A 1 159 ? 6.825 5.815 1.050 1.00 95.25 159 THR A N 1
ATOM 1338 C CA . THR A 1 159 ? 5.398 5.562 1.308 1.00 95.25 159 THR A CA 1
ATOM 1339 C C . THR A 1 159 ? 5.095 5.379 2.785 1.00 95.25 159 THR A C 1
ATOM 1341 O O . THR A 1 159 ? 4.074 5.872 3.264 1.00 95.25 159 THR A O 1
ATOM 1344 N N . THR A 1 160 ? 5.978 4.706 3.527 1.00 96.19 160 THR A N 1
ATOM 1345 C CA . THR A 1 160 ? 5.830 4.543 4.978 1.00 96.19 160 THR A CA 1
ATOM 1346 C C . THR A 1 160 ? 5.847 5.901 5.676 1.00 96.19 160 THR A C 1
ATOM 1348 O O . THR A 1 160 ? 4.980 6.162 6.507 1.00 96.19 160 THR A O 1
ATOM 1351 N N . ILE A 1 161 ? 6.776 6.789 5.305 1.00 94.44 161 ILE A N 1
ATOM 1352 C CA . ILE A 1 161 ? 6.863 8.152 5.849 1.00 94.44 161 ILE A CA 1
ATOM 1353 C C . ILE A 1 161 ? 5.561 8.917 5.590 1.00 94.44 161 ILE A C 1
ATOM 1355 O O . ILE A 1 161 ? 4.990 9.469 6.529 1.00 94.44 161 ILE A O 1
ATOM 1359 N N . LEU A 1 162 ? 5.040 8.898 4.359 1.00 93.56 162 LEU A N 1
ATOM 1360 C CA . LEU A 1 162 ? 3.767 9.558 4.044 1.00 93.56 162 LEU A CA 1
ATOM 1361 C C . LEU A 1 162 ? 2.596 8.992 4.855 1.00 93.56 162 LEU A C 1
ATOM 1363 O O . LEU A 1 162 ? 1.763 9.750 5.354 1.00 93.56 162 LEU A O 1
ATOM 1367 N N . CYS A 1 163 ? 2.543 7.669 5.030 1.00 94.94 163 CYS A N 1
ATOM 1368 C CA . CYS A 1 163 ? 1.512 7.039 5.847 1.00 94.94 163 CYS A CA 1
ATOM 1369 C C . CYS A 1 163 ? 1.614 7.478 7.315 1.00 94.94 163 CYS A C 1
ATOM 1371 O O . CYS A 1 163 ? 0.602 7.807 7.931 1.00 94.94 163 CYS A O 1
ATOM 1373 N N . ILE A 1 164 ? 2.824 7.530 7.878 1.00 93.88 164 ILE A N 1
ATOM 1374 C CA . ILE A 1 164 ? 3.050 7.996 9.253 1.00 93.88 164 ILE A CA 1
ATOM 1375 C C . ILE A 1 164 ? 2.622 9.456 9.407 1.00 93.88 164 ILE A C 1
ATOM 1377 O O . ILE A 1 164 ? 1.935 9.773 10.376 1.00 93.88 164 ILE A O 1
ATOM 1381 N N . ILE A 1 165 ? 2.971 10.324 8.452 1.00 93.25 165 ILE A N 1
ATOM 1382 C CA . ILE A 1 165 ? 2.554 11.733 8.447 1.00 93.25 165 ILE A CA 1
ATOM 1383 C C . ILE A 1 165 ? 1.025 11.831 8.495 1.00 93.25 165 ILE A C 1
ATOM 1385 O O . ILE A 1 165 ? 0.481 12.556 9.329 1.00 93.25 165 ILE A O 1
ATOM 1389 N N . TYR A 1 166 ? 0.322 11.051 7.671 1.00 92.56 166 TYR A N 1
ATOM 1390 C CA . TYR A 1 166 ? -1.139 11.001 7.701 1.00 92.56 166 TYR A CA 1
ATOM 1391 C C . TYR A 1 166 ? -1.682 10.606 9.087 1.00 92.56 166 TYR A C 1
ATOM 1393 O O . TYR A 1 166 ? -2.555 11.285 9.631 1.00 92.56 166 TYR A O 1
ATOM 1401 N N . PHE A 1 167 ? -1.154 9.536 9.690 1.00 90.12 167 PHE A N 1
ATOM 1402 C CA . PHE A 1 167 ? -1.592 9.084 11.016 1.00 90.12 167 PHE A CA 1
ATOM 1403 C C . PHE A 1 167 ? -1.211 10.048 12.146 1.00 90.12 167 PHE A C 1
ATOM 1405 O O . PHE A 1 167 ? -1.877 10.052 13.180 1.00 90.12 167 PHE A O 1
ATOM 1412 N N . PHE A 1 168 ? -0.162 10.852 11.966 1.00 88.38 168 PHE A N 1
ATOM 1413 C CA . PHE A 1 168 ? 0.242 11.879 12.919 1.00 88.38 168 PHE A CA 1
ATOM 1414 C C . PHE A 1 168 ? -0.729 13.066 12.919 1.00 88.38 168 PHE A C 1
ATOM 1416 O O . PHE A 1 168 ? -1.146 13.505 13.989 1.00 88.38 168 PHE A O 1
ATOM 1423 N N . PHE A 1 169 ? -1.132 13.547 11.738 1.00 87.19 169 PHE A N 1
ATOM 1424 C CA . PHE A 1 169 ? -2.092 14.651 11.618 1.00 87.19 169 PHE A CA 1
ATOM 1425 C C . PHE A 1 169 ? -3.522 14.243 11.970 1.00 87.19 169 PHE A C 1
ATOM 1427 O O . PHE A 1 169 ? -4.270 15.043 12.52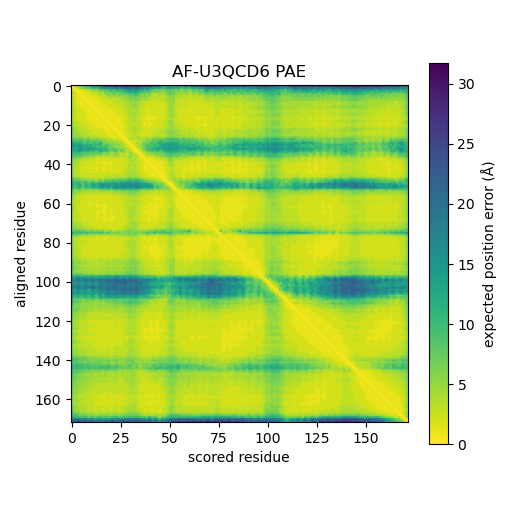3 1.00 87.19 169 PHE A O 1
ATOM 1434 N N . LYS A 1 170 ? -3.907 12.994 11.699 1.00 80.12 170 LYS A N 1
ATOM 1435 C CA . LYS A 1 170 ? -5.240 12.472 12.021 1.00 80.12 170 LYS A CA 1
ATOM 1436 C C . LYS A 1 170 ? -5.340 11.964 13.467 1.00 80.12 170 LYS A C 1
ATOM 1438 O O . LYS A 1 170 ? -5.886 10.891 13.715 1.00 80.12 170 LYS A O 1
ATOM 1443 N N . LYS A 1 171 ? -4.761 12.685 14.428 1.00 59.75 171 LYS A N 1
ATOM 1444 C CA . LYS A 1 171 ? -4.814 12.299 15.842 1.00 59.75 171 LYS A CA 1
ATOM 1445 C C . LYS A 1 171 ? -6.224 12.559 16.388 1.00 59.75 171 LYS A C 1
ATOM 1447 O O . LYS A 1 171 ? -6.617 13.716 16.416 1.00 59.75 171 LYS A O 1
ATOM 1452 N N . ASN A 1 172 ? -6.901 11.461 16.764 1.00 50.19 172 ASN A N 1
ATOM 1453 C CA . ASN A 1 172 ? -8.206 11.326 17.441 1.00 50.19 172 ASN A CA 1
ATOM 1454 C C . ASN A 1 172 ? -9.070 12.586 17.531 1.00 50.19 172 ASN A C 1
ATOM 1456 O O . ASN A 1 172 ? -8.785 13.419 18.419 1.00 50.19 172 ASN A O 1
#

Solvent-accessible surface area (backbone atoms only — not comparable to full-atom values): 9295 Å² total; per-residue (Å²): 118,67,66,65,54,53,50,52,53,49,52,54,50,42,53,53,35,49,48,47,34,62,73,52,39,55,71,41,23,71,80,49,80,61,28,58,54,67,64,51,56,48,55,64,70,64,51,82,48,47,76,86,55,60,62,65,60,56,37,50,53,32,25,47,51,16,39,53,50,11,63,78,68,76,44,93,44,49,42,16,51,23,35,27,51,37,47,68,45,44,64,60,49,49,41,69,59,60,39,75,66,50,82,79,39,66,72,50,54,76,84,76,43,56,69,70,46,38,50,53,44,49,39,52,46,38,39,51,26,38,52,42,38,52,51,46,44,39,75,77,68,46,80,92,45,72,66,59,53,51,34,39,53,54,14,26,53,52,32,32,51,54,51,50,53,51,57,63,74,65,62,129

Foldseek 3Di:
DVVVVLLVVLVVLLVVLLCCQLVPQVVCCVVLVNAGANLSLLSLQQPWQALPDDLVSQLVSQLVSQVSNCVSVVHDSLRSVLSSVLSVCLVVLCCVLVPPVVVPDRGDGLLPHDLVSSLVSLLVSLLSSLVSSLVVCVVVPDDPDPVSVVSSVVNSVVNSVVSSVVSVVPRD

pLDDT: mean 88.22, std 10.56, range [48.56, 98.12]

Mean predicted aligned error: 5.04 Å

Radius of gyration: 15.96 Å; Cα contacts (8 Å, |Δi|>4): 177; chains: 1; bounding box: 49×27×41 Å